Protein AF-A0A705WYU7-F1 (afdb_monomer_lite)

Secondary structure (DSSP, 8-state):
-HHHHHHHT-SSPEEEE-GGG-EEETTEEEEEEEEE-SS--EEEEEEEETTTTEEEEEE-

Radius of gyration: 12.58 Å; chains: 1; bounding box: 31×16×31 Å

Sequence (60 aa):
WADDQKKVGQADPVAWVNVQDVVGQNDKWTVPLTVRGKSADIHYQVIVDCKAGKAEYKPR

Organism: Salmonella typhimurium (NCBI:txid90371)

pLDDT: mean 87.56, std 6.35, range [69.88, 94.19]

InterPro domains:
  IPR025603 YebF/Colicin-M immunity protein [PF13995] (1-58)
  IPR025603 YebF/Colicin-M immunity protein [PS51979] (1-60)
  IPR038703 YebF/Cmi superfamily [G3DSA:3.10.450.300] (1-60)

Foldseek 3Di:
DVVVCVQLVHPDWDKDWDPVPWDDDDQWIFTWIWTHGPRDIWIWTWIGRRVVRDIDTHTD

Structure (mmCIF, N/CA/C/O backbone):
data_AF-A0A705WYU7-F1
#
_entry.id   AF-A0A705WYU7-F1
#
loop_
_atom_site.group_PDB
_atom_site.id
_atom_site.type_symbol
_atom_site.label_atom_id
_atom_site.label_alt_id
_atom_site.label_comp_id
_atom_site.label_asym_id
_atom_site.label_entity_id
_atom_site.label_seq_id
_atom_site.pdbx_PDB_ins_code
_atom_site.Cartn_x
_atom_site.Cartn_y
_atom_site.Cartn_z
_atom_site.occupancy
_atom_site.B_iso_or_equiv
_atom_site.auth_seq_id
_atom_site.auth_comp_id
_atom_site.auth_asym_id
_atom_site.auth_atom_id
_atom_site.pdbx_PDB_model_num
ATOM 1 N N . TRP A 1 1 ? 0.283 6.236 -10.264 1.00 69.88 1 TRP A N 1
ATOM 2 C CA . TRP A 1 1 ? 0.497 4.817 -10.612 1.00 69.88 1 TRP A CA 1
ATOM 3 C C . TRP A 1 1 ? 1.340 4.627 -11.867 1.00 69.88 1 TRP A C 1
ATOM 5 O O . TRP A 1 1 ? 2.429 4.096 -11.735 1.00 69.88 1 TRP A O 1
ATOM 15 N N . ALA A 1 2 ? 0.921 5.067 -13.064 1.00 79.44 2 ALA A N 1
ATOM 16 C CA . ALA A 1 2 ? 1.736 4.884 -14.280 1.00 79.44 2 ALA A CA 1
ATOM 17 C C . ALA A 1 2 ? 3.142 5.523 -14.174 1.00 79.44 2 ALA A C 1
ATOM 19 O O . ALA A 1 2 ? 4.130 4.943 -14.621 1.00 79.44 2 ALA A O 1
ATOM 20 N N . ASP A 1 3 ? 3.256 6.686 -13.526 1.00 80.38 3 ASP A N 1
ATOM 21 C CA . ASP A 1 3 ? 4.553 7.307 -13.223 1.00 80.38 3 ASP A CA 1
ATOM 22 C C . ASP A 1 3 ? 5.351 6.543 -12.161 1.00 80.38 3 ASP A C 1
ATOM 24 O O . ASP A 1 3 ? 6.576 6.480 -12.226 1.00 80.38 3 ASP A O 1
ATOM 28 N N . ASP A 1 4 ? 4.664 5.920 -11.206 1.00 75.12 4 ASP A N 1
ATOM 29 C CA . ASP A 1 4 ? 5.288 5.107 -10.163 1.00 75.12 4 ASP A CA 1
ATOM 30 C C . ASP A 1 4 ? 5.855 3.815 -10.761 1.00 75.12 4 ASP A C 1
ATOM 32 O O . ASP A 1 4 ? 7.005 3.494 -10.487 1.00 75.12 4 ASP A O 1
ATOM 36 N N . GLN A 1 5 ? 5.128 3.160 -11.678 1.00 76.00 5 GLN A N 1
ATOM 37 C CA . GLN A 1 5 ? 5.602 2.015 -12.475 1.00 76.00 5 GLN A CA 1
ATOM 38 C C . GLN A 1 5 ? 6.870 2.346 -13.279 1.00 76.00 5 GLN A C 1
ATOM 40 O O . GLN A 1 5 ? 7.794 1.535 -13.367 1.00 76.00 5 GLN A O 1
ATOM 45 N N . LYS A 1 6 ? 6.961 3.563 -13.830 1.00 78.06 6 LYS A N 1
ATOM 46 C CA . LYS A 1 6 ? 8.191 4.032 -14.487 1.00 78.06 6 LYS A CA 1
ATOM 47 C C . LYS A 1 6 ? 9.338 4.208 -13.491 1.00 78.06 6 LYS A C 1
ATOM 49 O O . LYS A 1 6 ? 10.454 3.803 -13.797 1.00 78.06 6 LYS A O 1
ATOM 54 N N . LYS A 1 7 ? 9.076 4.772 -12.305 1.00 77.00 7 LYS A N 1
ATOM 55 C CA . LYS A 1 7 ? 10.090 4.980 -11.253 1.00 77.00 7 LYS A CA 1
ATOM 56 C C . LYS A 1 7 ? 10.614 3.671 -10.664 1.00 77.00 7 LYS A C 1
ATOM 58 O O . LYS A 1 7 ? 11.819 3.538 -10.477 1.00 77.00 7 LYS A O 1
ATOM 63 N N . VAL A 1 8 ? 9.736 2.699 -10.407 1.00 79.19 8 VAL A N 1
ATOM 64 C CA . VAL A 1 8 ? 10.152 1.369 -9.931 1.00 79.19 8 VAL A CA 1
ATOM 65 C C . VAL A 1 8 ? 10.868 0.558 -11.013 1.00 79.19 8 VAL A C 1
ATOM 67 O O . VAL A 1 8 ? 11.532 -0.429 -10.697 1.00 79.19 8 VAL A O 1
ATOM 70 N N . GLY A 1 9 ? 10.766 0.960 -12.285 1.00 76.62 9 GLY A N 1
ATOM 71 C CA . GLY A 1 9 ? 11.397 0.265 -13.408 1.00 76.62 9 GLY A CA 1
ATOM 72 C C . GLY A 1 9 ? 10.809 -1.127 -13.657 1.00 76.62 9 GLY A C 1
ATOM 73 O O . GLY A 1 9 ? 11.497 -2.008 -14.172 1.00 76.62 9 GLY A O 1
ATOM 74 N N . GLN A 1 10 ? 9.557 -1.345 -13.245 1.00 79.38 10 GLN A N 1
ATOM 75 C CA . GLN A 1 10 ? 8.873 -2.632 -13.305 1.00 79.38 10 GLN A CA 1
ATOM 76 C C . GLN A 1 10 ? 7.376 -2.417 -13.553 1.00 79.38 10 GLN A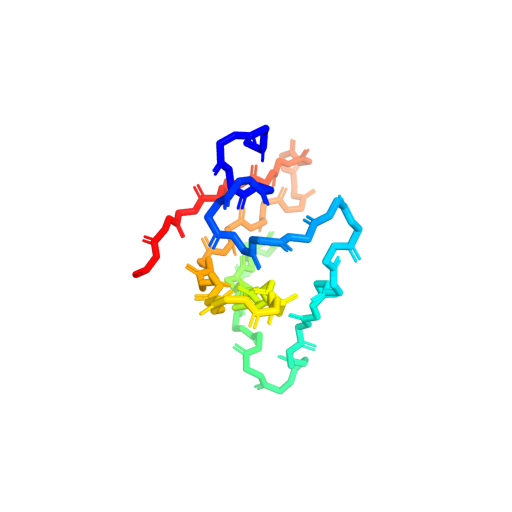 C 1
ATOM 78 O O . GLN A 1 10 ? 6.747 -1.593 -12.893 1.00 79.38 10 GLN A O 1
ATOM 83 N N . ALA A 1 11 ? 6.812 -3.162 -14.510 1.00 75.06 11 ALA A N 1
ATOM 84 C CA . ALA A 1 11 ? 5.390 -3.082 -14.849 1.00 75.06 11 ALA A CA 1
ATOM 85 C C . ALA A 1 11 ? 4.500 -3.633 -13.719 1.00 75.06 11 ALA A C 1
ATOM 87 O O . ALA A 1 11 ? 3.496 -3.014 -13.371 1.00 75.06 11 ALA A O 1
ATOM 88 N N . ASP A 1 12 ? 4.940 -4.725 -13.087 1.00 78.3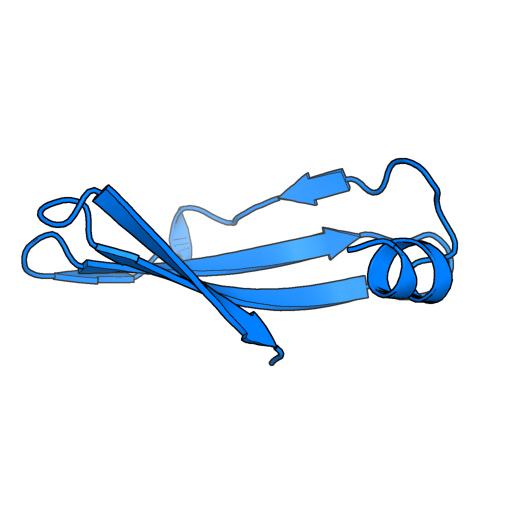1 12 ASP A N 1
ATOM 89 C CA . ASP A 1 12 ? 4.233 -5.411 -12.001 1.00 78.31 12 ASP A CA 1
ATOM 90 C C . ASP A 1 12 ? 5.102 -5.470 -10.734 1.00 78.31 12 ASP A C 1
ATOM 92 O O . ASP A 1 12 ? 5.711 -6.506 -10.446 1.00 78.31 12 ASP A O 1
ATOM 96 N N . PRO A 1 13 ? 5.270 -4.349 -10.011 1.00 84.12 13 PRO A N 1
ATOM 97 C CA . PRO A 1 13 ? 6.041 -4.329 -8.775 1.00 84.12 13 PRO A CA 1
ATOM 98 C C . PRO A 1 13 ? 5.297 -5.048 -7.646 1.00 84.12 13 PRO A C 1
ATOM 100 O O . PRO A 1 13 ? 4.070 -4.995 -7.549 1.00 84.12 13 PRO A O 1
ATOM 103 N N . VAL A 1 14 ? 6.046 -5.688 -6.747 1.00 88.06 14 VAL A N 1
ATOM 104 C CA . VAL A 1 14 ? 5.463 -6.337 -5.566 1.00 88.06 14 VAL A CA 1
ATOM 105 C C . VAL A 1 14 ? 5.258 -5.288 -4.482 1.00 88.06 14 VAL A C 1
ATOM 107 O O . VAL A 1 14 ? 6.221 -4.698 -3.990 1.00 88.06 14 VAL A O 1
ATOM 110 N N . ALA A 1 15 ? 4.003 -5.075 -4.096 1.00 90.69 15 ALA A N 1
ATOM 111 C CA . ALA A 1 15 ? 3.635 -4.211 -2.985 1.00 90.69 15 ALA A CA 1
ATOM 112 C C . ALA A 1 15 ? 3.353 -5.053 -1.738 1.00 90.69 15 ALA A C 1
ATOM 114 O O . ALA A 1 15 ? 2.589 -6.017 -1.794 1.00 90.69 15 ALA A O 1
ATOM 115 N N . TRP A 1 16 ? 3.965 -4.698 -0.614 1.00 90.69 16 TRP A N 1
ATOM 116 C CA . TRP A 1 16 ? 3.795 -5.418 0.643 1.00 90.69 16 TRP A CA 1
ATOM 117 C C . TRP A 1 16 ? 3.740 -4.459 1.831 1.00 90.69 16 TRP A C 1
ATOM 119 O O . TRP A 1 16 ? 4.177 -3.309 1.764 1.00 90.69 16 TRP A O 1
ATOM 129 N N . VAL A 1 17 ? 3.166 -4.959 2.920 1.00 92.81 17 VAL A N 1
ATOM 130 C CA . VAL A 1 17 ? 2.979 -4.255 4.188 1.00 92.81 17 VAL A CA 1
ATOM 131 C C . VAL A 1 17 ? 3.520 -5.149 5.291 1.00 92.81 17 VAL A C 1
ATOM 133 O O . VAL A 1 17 ? 3.219 -6.345 5.315 1.00 92.81 17 VAL A O 1
ATOM 136 N N . ASN A 1 18 ? 4.276 -4.579 6.225 1.00 90.88 18 ASN A N 1
ATOM 137 C CA . ASN A 1 18 ? 4.563 -5.263 7.478 1.00 90.88 18 ASN A CA 1
ATOM 138 C C . ASN A 1 18 ? 3.419 -5.017 8.463 1.00 90.88 18 ASN A C 1
ATOM 140 O O . ASN A 1 18 ? 3.225 -3.894 8.922 1.00 90.88 18 ASN A O 1
ATOM 144 N N . VAL A 1 19 ? 2.676 -6.066 8.810 1.00 89.75 19 VAL A N 1
ATOM 145 C CA . VAL A 1 19 ? 1.532 -5.965 9.731 1.00 89.75 19 VAL A CA 1
ATOM 146 C C . VAL A 1 19 ? 1.965 -5.493 11.124 1.00 89.75 19 VAL A C 1
ATOM 148 O O . VAL A 1 19 ? 1.192 -4.826 11.801 1.00 89.75 19 VAL A O 1
ATOM 151 N N . GLN A 1 20 ? 3.204 -5.776 11.539 1.00 92.44 20 GLN A N 1
ATOM 152 C CA . GLN A 1 20 ? 3.731 -5.317 12.830 1.00 92.44 20 GLN A CA 1
ATOM 153 C C . GLN A 1 20 ? 3.944 -3.797 12.892 1.00 92.44 20 GLN A C 1
ATOM 155 O O . GLN A 1 20 ? 3.901 -3.229 13.978 1.00 92.44 20 GLN A O 1
ATOM 160 N N . ASP A 1 21 ? 4.134 -3.147 11.740 1.00 90.25 21 ASP A N 1
ATOM 161 C CA . ASP A 1 21 ? 4.325 -1.696 11.640 1.00 90.25 21 ASP A CA 1
ATOM 162 C C . ASP A 1 21 ? 3.004 -0.950 11.380 1.00 90.25 21 ASP A C 1
ATOM 164 O O . ASP A 1 21 ? 2.985 0.278 11.257 1.00 90.25 21 ASP A O 1
ATOM 168 N N . VAL A 1 22 ? 1.886 -1.676 11.271 1.00 91.56 22 VAL A N 1
ATOM 169 C CA . VAL A 1 22 ? 0.562 -1.074 11.126 1.00 91.56 22 VAL A CA 1
ATOM 170 C C . VAL A 1 22 ? 0.122 -0.526 12.476 1.00 91.56 22 VAL A C 1
ATOM 172 O O . VAL A 1 22 ? -0.033 -1.262 13.449 1.00 91.56 22 VAL A O 1
ATOM 175 N N . VAL A 1 23 ? -0.131 0.778 12.522 1.00 93.19 23 VAL A N 1
ATOM 176 C CA . VAL A 1 23 ? -0.598 1.466 13.729 1.00 93.19 23 VAL A CA 1
ATOM 177 C C . VAL A 1 23 ? -1.971 2.061 13.473 1.00 93.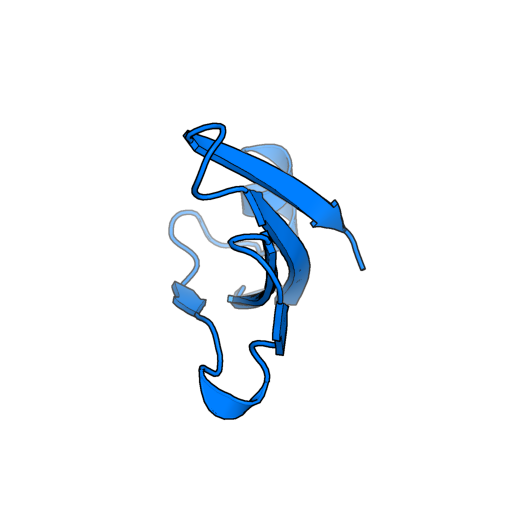19 23 VAL A C 1
ATOM 179 O O . VAL A 1 23 ? -2.212 2.641 12.420 1.00 93.19 23 VAL A O 1
ATOM 182 N N . GLY A 1 24 ? -2.901 1.940 14.414 1.00 90.44 24 GLY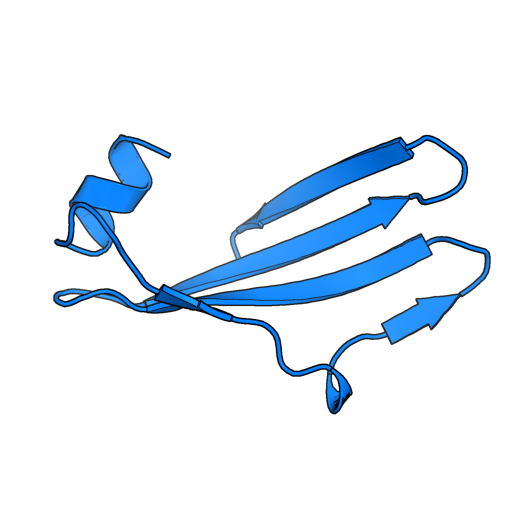 A N 1
ATOM 183 C CA . GLY A 1 24 ? -4.239 2.489 14.224 1.00 90.44 24 GLY A CA 1
ATOM 184 C C . GLY A 1 24 ? -5.052 2.581 15.501 1.00 90.44 24 GLY A C 1
ATOM 185 O O . GLY A 1 24 ? -4.796 1.879 16.477 1.00 90.44 24 GLY A O 1
ATOM 186 N N . GLN A 1 25 ? -6.030 3.482 15.484 1.00 89.44 25 GLN A N 1
ATOM 187 C CA . GLN A 1 25 ? -6.994 3.687 16.559 1.00 89.44 25 GLN A CA 1
ATOM 188 C C . GLN A 1 25 ? -8.318 4.177 15.960 1.00 89.44 25 GLN A C 1
ATOM 190 O O . GLN A 1 25 ? -8.314 4.945 14.998 1.00 89.44 25 GLN A O 1
ATOM 195 N N . ASN A 1 26 ? -9.451 3.774 16.545 1.00 88.12 26 ASN A N 1
ATOM 196 C CA . ASN A 1 26 ? -10.791 4.251 16.168 1.00 88.12 26 ASN A CA 1
ATOM 197 C C . ASN A 1 26 ? -11.094 4.113 14.664 1.00 88.12 26 ASN A C 1
ATOM 199 O O . ASN A 1 26 ? -11.464 5.091 14.015 1.00 88.12 26 ASN A O 1
ATOM 203 N N . ASP A 1 27 ? -10.886 2.916 14.104 1.00 90.12 27 ASP A N 1
ATOM 204 C CA . ASP A 1 27 ? -11.138 2.602 12.686 1.00 90.12 27 ASP A CA 1
ATOM 205 C C . ASP A 1 27 ? -10.285 3.390 11.676 1.00 90.12 27 ASP A C 1
ATOM 207 O O . ASP A 1 27 ? -10.521 3.312 10.469 1.00 90.12 27 ASP A O 1
ATOM 211 N N . LYS A 1 28 ? -9.262 4.110 12.156 1.00 92.94 28 LYS A N 1
ATOM 212 C CA . LYS A 1 28 ? -8.243 4.759 11.333 1.00 92.94 28 LYS A CA 1
ATOM 213 C C . LYS A 1 28 ? -6.906 4.060 11.495 1.00 92.94 28 LYS A C 1
ATOM 215 O O . LYS A 1 28 ? -6.360 3.995 12.596 1.00 92.94 28 LYS A O 1
ATOM 220 N N . TRP A 1 29 ? -6.365 3.585 10.383 1.00 93.81 29 TRP A N 1
ATOM 221 C CA . TRP A 1 29 ? -5.120 2.832 10.331 1.00 93.81 29 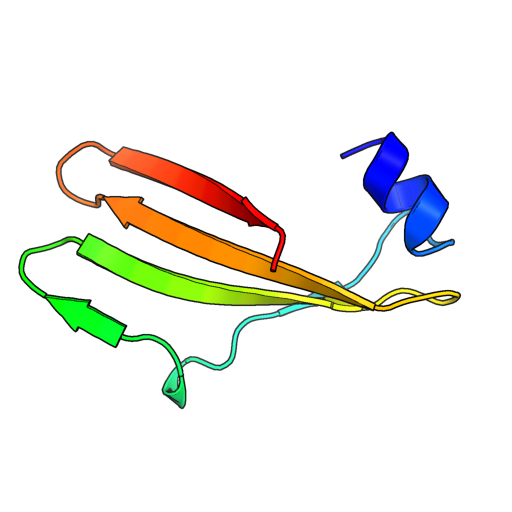TRP A CA 1
ATOM 222 C C . TRP A 1 29 ? -4.092 3.558 9.479 1.00 93.81 29 TRP A C 1
ATOM 224 O O . TRP A 1 29 ? -4.395 4.041 8.395 1.00 93.81 29 TRP A O 1
ATOM 234 N N . THR A 1 30 ? -2.866 3.625 9.972 1.00 94.19 30 THR A N 1
ATOM 235 C CA . THR A 1 30 ? -1.687 4.050 9.231 1.00 94.19 30 THR A CA 1
ATOM 236 C C . THR A 1 30 ? -0.906 2.803 8.857 1.00 94.19 30 THR A C 1
ATOM 238 O O . THR A 1 30 ? -0.418 2.070 9.716 1.00 94.19 30 THR A O 1
ATOM 241 N N . VAL A 1 31 ? -0.818 2.560 7.559 1.00 94.12 31 VAL A N 1
ATOM 242 C CA . VAL A 1 31 ? -0.260 1.354 6.968 1.00 94.12 31 VAL A CA 1
ATOM 243 C C . VAL A 1 31 ? 0.974 1.746 6.153 1.00 94.12 31 VAL A C 1
ATOM 245 O O . VAL A 1 31 ? 0.837 2.453 5.149 1.00 94.12 31 VAL A O 1
ATOM 248 N N . PRO A 1 32 ? 2.185 1.330 6.556 1.00 94.06 32 PRO A N 1
ATOM 249 C CA . PRO A 1 32 ? 3.373 1.523 5.741 1.00 94.06 32 PRO A CA 1
ATOM 250 C C . PRO A 1 32 ? 3.347 0.535 4.573 1.00 94.06 32 PRO A C 1
ATOM 252 O O . PRO A 1 32 ? 3.355 -0.680 4.767 1.00 94.06 32 PRO A O 1
ATOM 255 N N . LEU A 1 33 ? 3.293 1.067 3.355 1.00 92.88 33 LEU A N 1
ATOM 256 C CA . LEU A 1 33 ? 3.257 0.295 2.120 1.00 92.88 33 LEU A CA 1
ATOM 257 C C . LEU A 1 33 ? 4.575 0.474 1.376 1.00 92.88 33 LEU A C 1
ATOM 259 O O . LEU A 1 33 ? 4.937 1.590 1.003 1.00 92.88 33 LEU A O 1
ATOM 263 N N . THR A 1 34 ? 5.248 -0.637 1.106 1.00 92.00 34 THR A N 1
ATOM 264 C CA . THR A 1 34 ? 6.482 -0.656 0.324 1.00 92.00 34 THR A CA 1
ATOM 265 C C . THR A 1 34 ? 6.208 -1.309 -1.018 1.00 92.00 34 THR A C 1
ATOM 267 O O . THR A 1 34 ? 5.770 -2.457 -1.089 1.00 92.00 34 THR A O 1
ATOM 270 N N . VAL A 1 35 ? 6.476 -0.577 -2.093 1.00 90.75 35 VAL A N 1
ATOM 271 C CA . VAL A 1 35 ? 6.373 -1.052 -3.472 1.00 90.75 35 VAL A CA 1
ATOM 272 C C . VAL A 1 35 ? 7.784 -1.306 -3.973 1.00 90.75 35 VAL A C 1
ATOM 274 O O . VAL A 1 35 ? 8.533 -0.365 -4.236 1.00 90.75 35 VAL A O 1
ATOM 277 N N . ARG A 1 36 ? 8.157 -2.583 -4.069 1.00 87.12 36 ARG A N 1
ATOM 278 C CA . ARG A 1 36 ? 9.498 -2.990 -4.481 1.00 87.12 36 ARG A CA 1
ATOM 279 C C . ARG A 1 36 ? 9.628 -2.948 -5.993 1.00 87.12 36 ARG A C 1
ATOM 281 O O . ARG A 1 36 ? 8.870 -3.610 -6.706 1.00 87.12 36 ARG A O 1
ATOM 288 N N . GLY A 1 37 ? 10.611 -2.188 -6.455 1.00 84.75 37 GLY A N 1
ATOM 289 C CA . GLY A 1 37 ? 10.954 -2.062 -7.861 1.00 84.75 37 GLY A CA 1
ATOM 290 C C . GLY A 1 37 ? 12.277 -2.713 -8.211 1.00 84.75 37 GLY A C 1
ATOM 291 O O . GLY A 1 37 ? 13.082 -3.057 -7.350 1.00 84.75 37 GLY A O 1
ATOM 292 N N . LYS A 1 38 ? 12.529 -2.838 -9.512 1.00 79.44 38 LYS A N 1
ATOM 293 C CA . LYS A 1 38 ? 13.834 -3.250 -10.034 1.00 79.44 38 LYS A CA 1
ATOM 294 C C . LYS A 1 38 ? 14.861 -2.118 -9.951 1.00 79.44 38 LYS A C 1
ATOM 296 O O . LYS A 1 38 ? 16.047 -2.382 -9.779 1.00 79.44 38 LYS A O 1
ATOM 301 N N . SER A 1 39 ? 14.408 -0.873 -10.101 1.00 81.81 39 SER A N 1
ATOM 302 C CA . SER A 1 39 ? 15.263 0.321 -10.100 1.00 81.81 39 SER A CA 1
ATOM 303 C C . SER A 1 39 ? 15.249 1.064 -8.769 1.00 81.81 39 SER A C 1
ATOM 305 O O . SER A 1 39 ? 16.285 1.567 -8.344 1.00 81.81 39 SER A O 1
ATOM 307 N N . ALA A 1 40 ? 14.087 1.149 -8.123 1.00 82.62 40 ALA A N 1
ATOM 308 C CA . ALA A 1 40 ? 13.913 1.842 -6.856 1.00 82.62 40 ALA A CA 1
ATOM 309 C C . ALA A 1 40 ? 12.701 1.290 -6.105 1.00 82.62 40 ALA A C 1
ATOM 311 O O . ALA A 1 40 ? 11.733 0.851 -6.726 1.00 82.62 40 ALA A O 1
ATOM 312 N N . ASP A 1 41 ? 12.745 1.384 -4.780 1.00 85.88 41 ASP A N 1
ATOM 313 C CA . ASP A 1 41 ? 11.609 1.089 -3.914 1.00 85.88 41 ASP A CA 1
ATOM 314 C C . ASP A 1 41 ? 10.829 2.379 -3.634 1.00 85.88 41 ASP A C 1
ATOM 316 O O . ASP A 1 41 ? 11.422 3.428 -3.366 1.00 85.88 41 ASP A O 1
ATOM 320 N N . ILE A 1 42 ? 9.498 2.310 -3.680 1.00 88.88 42 ILE A N 1
ATOM 321 C CA . ILE A 1 42 ? 8.623 3.424 -3.300 1.00 88.88 42 ILE A CA 1
ATOM 322 C C . ILE A 1 42 ? 7.992 3.120 -1.949 1.00 88.88 42 ILE A C 1
ATOM 324 O O . ILE A 1 42 ? 7.438 2.042 -1.737 1.00 88.88 42 ILE A O 1
ATOM 328 N N . HIS A 1 43 ? 8.041 4.100 -1.054 1.00 90.50 43 HIS A N 1
ATOM 329 C CA . HIS A 1 43 ? 7.448 4.011 0.269 1.00 90.50 43 HIS A CA 1
ATOM 330 C C . HIS A 1 43 ? 6.247 4.950 0.350 1.00 90.50 43 HIS A C 1
ATOM 332 O O . HIS A 1 43 ? 6.355 6.151 0.098 1.00 90.50 43 HIS A O 1
ATOM 338 N N . TYR A 1 44 ? 5.099 4.396 0.721 1.00 90.88 44 TYR A N 1
ATOM 339 C CA . TYR A 1 44 ? 3.892 5.152 1.009 1.00 90.88 44 TYR A CA 1
ATOM 340 C C . TYR A 1 44 ? 3.496 4.972 2.467 1.00 90.88 44 TYR A C 1
ATOM 342 O O . TYR A 1 44 ? 3.640 3.903 3.059 1.00 90.88 44 TYR A O 1
ATOM 350 N N . GLN A 1 45 ? 2.912 6.022 3.019 1.00 92.88 45 GLN A N 1
ATOM 351 C CA . GLN A 1 45 ? 2.114 5.957 4.222 1.00 92.88 45 GLN A CA 1
ATOM 352 C C . GLN A 1 45 ? 0.643 6.009 3.813 1.00 92.88 45 GLN A C 1
ATOM 354 O O . GLN A 1 45 ? 0.156 7.033 3.328 1.00 92.88 45 GLN A O 1
ATOM 359 N N . VAL A 1 46 ? -0.058 4.890 3.980 1.00 93.44 46 VAL A N 1
ATOM 360 C CA . VAL A 1 46 ? -1.472 4.769 3.626 1.00 93.44 46 VAL A CA 1
ATOM 361 C C . VAL A 1 46 ? -2.319 5.003 4.867 1.00 93.44 46 VAL A C 1
ATOM 363 O O . VAL A 1 46 ? -2.132 4.334 5.878 1.00 93.44 46 VAL A O 1
ATOM 366 N N . ILE A 1 47 ? -3.245 5.952 4.804 1.00 93.56 47 ILE A N 1
ATOM 367 C CA . ILE A 1 47 ? -4.223 6.203 5.862 1.00 93.56 47 ILE A CA 1
ATOM 368 C C . ILE A 1 47 ? -5.535 5.558 5.431 1.00 93.56 47 ILE A C 1
ATOM 370 O O . ILE A 1 47 ? -6.145 5.990 4.457 1.00 93.56 47 ILE A O 1
ATOM 374 N N . VAL A 1 48 ? -5.961 4.521 6.142 1.00 93.31 48 VAL A N 1
ATOM 375 C CA . VAL A 1 48 ? -7.209 3.800 5.893 1.00 93.31 48 VAL A CA 1
ATOM 376 C C . VAL A 1 48 ? -8.236 4.235 6.926 1.00 93.31 48 VAL A C 1
ATOM 378 O O . VAL A 1 48 ? -8.015 4.064 8.121 1.00 93.31 48 VAL A O 1
ATOM 381 N N . ASP A 1 49 ? -9.354 4.789 6.470 1.00 93.25 49 ASP A N 1
ATOM 382 C CA . ASP A 1 49 ? -10.533 5.065 7.289 1.00 93.25 49 ASP A CA 1
ATOM 383 C C . ASP A 1 49 ? -11.583 3.993 6.981 1.00 93.25 49 ASP A C 1
ATOM 385 O O . ASP A 1 49 ? -12.285 4.059 5.965 1.00 93.25 49 ASP A O 1
ATOM 389 N N . CYS A 1 50 ? -11.663 2.975 7.841 1.00 90.31 50 CYS A N 1
ATOM 390 C CA . CYS A 1 50 ? -12.566 1.842 7.651 1.00 90.31 50 CYS A CA 1
ATOM 391 C C . CYS A 1 50 ? -14.034 2.268 7.734 1.00 90.31 50 CYS A C 1
ATOM 393 O O . CYS A 1 50 ? -14.878 1.713 7.034 1.00 90.31 50 CYS A O 1
ATOM 395 N N . LYS A 1 51 ? -14.345 3.283 8.548 1.00 91.25 51 LYS A N 1
ATOM 396 C CA . LYS A 1 51 ? -15.710 3.784 8.725 1.00 91.25 51 LYS A CA 1
ATOM 397 C C . LYS A 1 51 ? -16.191 4.557 7.499 1.00 91.25 51 LYS A C 1
ATOM 399 O O . LYS A 1 51 ? -17.356 4.455 7.126 1.00 91.25 51 LYS A O 1
ATOM 404 N N . ALA A 1 52 ? -15.299 5.321 6.872 1.00 92.81 52 ALA A N 1
ATOM 405 C CA . ALA A 1 52 ? -15.582 6.048 5.640 1.00 92.81 52 ALA A CA 1
ATOM 406 C C . ALA A 1 52 ? -15.392 5.201 4.367 1.00 92.81 52 ALA A C 1
ATOM 408 O O . ALA A 1 52 ? -15.805 5.641 3.294 1.00 92.81 52 ALA A O 1
ATOM 409 N N . GLY A 1 53 ? -14.747 4.031 4.463 1.00 92.50 53 GLY A N 1
ATOM 410 C CA . GLY A 1 53 ? -14.407 3.181 3.320 1.00 92.50 53 GLY A CA 1
ATOM 411 C C . GLY A 1 53 ? -13.378 3.820 2.382 1.00 92.50 53 GLY A C 1
ATOM 412 O O . GLY A 1 53 ? -13.477 3.667 1.165 1.00 92.50 53 GLY A O 1
ATOM 413 N N . LYS A 1 54 ? -12.426 4.592 2.925 1.00 93.75 54 LYS A N 1
ATOM 414 C CA . LYS A 1 54 ? -11.452 5.372 2.142 1.00 93.75 54 LYS A CA 1
ATOM 415 C C . LYS A 1 54 ? -10.016 5.005 2.487 1.00 93.75 54 LYS A C 1
ATOM 417 O O . LYS A 1 54 ? -9.705 4.682 3.629 1.00 93.75 54 LYS A O 1
ATOM 422 N N . ALA A 1 55 ? -9.142 5.128 1.492 1.00 92.50 55 ALA A N 1
ATOM 423 C CA . ALA A 1 55 ? -7.701 5.021 1.653 1.00 92.50 55 ALA A CA 1
ATOM 424 C C . ALA A 1 55 ? -7.020 6.239 1.019 1.00 92.50 55 ALA A C 1
ATOM 426 O O . ALA A 1 55 ? -7.260 6.562 -0.145 1.00 92.50 55 ALA A O 1
ATOM 427 N N . GLU A 1 56 ? -6.175 6.915 1.788 1.00 92.94 56 GLU A N 1
ATOM 428 C CA . GLU A 1 56 ? -5.340 8.019 1.326 1.00 92.94 56 GLU A CA 1
ATOM 429 C C . GLU A 1 56 ? -3.888 7.559 1.246 1.00 92.94 56 GLU A C 1
ATOM 431 O O . GLU A 1 56 ? -3.346 7.036 2.215 1.00 92.94 56 GLU A O 1
ATOM 436 N N . TYR A 1 57 ? -3.237 7.789 0.110 1.00 90.94 57 TYR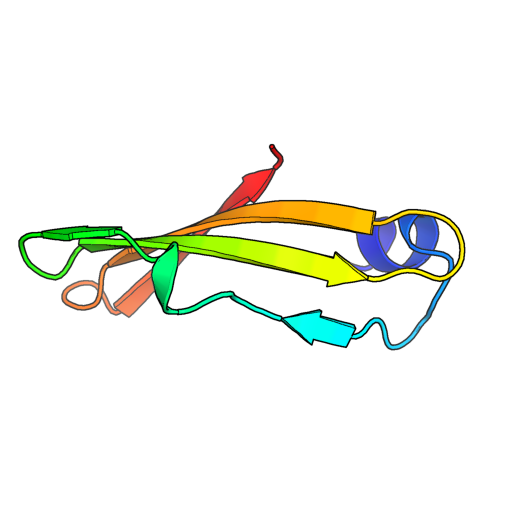 A N 1
ATOM 437 C CA . TYR A 1 57 ? -1.855 7.379 -0.126 1.00 90.94 57 TYR A CA 1
ATOM 438 C C . TYR A 1 57 ? -0.953 8.608 -0.063 1.00 90.94 57 TYR A C 1
ATOM 440 O O . TYR A 1 57 ? -1.077 9.508 -0.894 1.00 90.94 57 TYR A O 1
ATOM 448 N N . LYS A 1 58 ? -0.042 8.656 0.913 1.00 90.19 58 LYS A N 1
ATOM 449 C CA . LYS A 1 58 ? 0.931 9.746 1.049 1.00 90.19 58 LYS A CA 1
ATOM 450 C C . LYS A 1 58 ? 2.337 9.232 0.733 1.00 90.19 58 LYS A C 1
ATOM 452 O O . LYS A 1 58 ? 2.751 8.256 1.356 1.00 90.19 58 LYS A O 1
ATOM 457 N N . PRO A 1 59 ? 3.067 9.835 -0.220 1.00 86.81 59 PRO A N 1
ATOM 458 C CA . PRO A 1 59 ? 4.471 9.503 -0.426 1.00 86.81 59 PRO A CA 1
ATOM 459 C C . PRO A 1 59 ? 5.278 9.863 0.825 1.00 86.81 59 PRO A C 1
ATOM 461 O O . PRO A 1 59 ? 4.998 10.888 1.455 1.00 86.81 59 PRO A O 1
ATOM 464 N N . ARG A 1 60 ? 6.246 9.015 1.177 1.00 79.38 60 ARG A N 1
ATOM 465 C CA . ARG A 1 60 ? 7.185 9.241 2.279 1.00 79.38 60 ARG A CA 1
ATOM 466 C C . ARG A 1 60 ? 8.566 9.624 1.761 1.00 79.38 60 ARG A C 1
ATOM 468 O O . ARG A 1 60 ? 8.972 9.069 0.717 1.00 79.38 60 ARG A O 1
#